Protein AF-X5F9B2-F1 (afdb_monomer_lite)

Structure (mmCIF, N/CA/C/O backbone):
data_AF-X5F9B2-F1
#
_entry.id   AF-X5F9B2-F1
#
loop_
_atom_site.group_PDB
_atom_site.id
_atom_site.type_symbol
_atom_site.label_atom_id
_atom_site.label_alt_id
_atom_site.label_comp_id
_atom_site.label_asym_id
_atom_site.label_entity_id
_atom_site.label_seq_id
_atom_site.pdbx_PDB_ins_code
_atom_site.Cartn_x
_atom_site.Cartn_y
_atom_site.Cartn_z
_atom_site.occupancy
_atom_site.B_iso_or_equiv
_atom_site.auth_seq_id
_atom_site.auth_comp_id
_atom_site.auth_asym_id
_atom_site.auth_atom_id
_atom_site.pdbx_PDB_model_num
ATOM 1 N N . MET A 1 1 ? 6.684 -28.571 -2.110 1.00 42.69 1 MET A N 1
ATOM 2 C CA . MET A 1 1 ? 5.717 -28.637 -3.232 1.00 42.69 1 MET A CA 1
ATOM 3 C C . MET A 1 1 ? 5.992 -27.451 -4.150 1.00 42.69 1 MET A C 1
ATOM 5 O O . MET A 1 1 ? 6.084 -26.348 -3.626 1.00 42.69 1 MET A O 1
ATOM 9 N N . PRO A 1 2 ? 6.262 -27.651 -5.450 1.00 43.66 2 PRO A N 1
ATOM 10 C CA . PRO A 1 2 ? 6.976 -26.667 -6.258 1.00 43.66 2 PRO A CA 1
ATOM 11 C C . PRO A 1 2 ? 6.046 -25.531 -6.697 1.00 43.66 2 PRO A C 1
ATOM 13 O O . PRO A 1 2 ? 5.032 -25.758 -7.355 1.00 43.66 2 PRO A O 1
ATOM 16 N N . ALA A 1 3 ? 6.405 -24.296 -6.348 1.00 49.09 3 ALA A N 1
ATOM 17 C CA . ALA A 1 3 ? 5.744 -23.083 -6.813 1.00 49.09 3 ALA A CA 1
ATOM 18 C C . ALA A 1 3 ? 6.152 -22.766 -8.264 1.00 49.09 3 ALA A C 1
ATOM 20 O O . ALA A 1 3 ? 6.776 -21.751 -8.541 1.00 49.09 3 ALA A O 1
ATOM 21 N N . ILE A 1 4 ? 5.796 -23.633 -9.214 1.00 54.59 4 ILE A N 1
ATOM 22 C CA . ILE A 1 4 ? 5.761 -23.263 -10.633 1.00 54.59 4 ILE A CA 1
ATOM 23 C C . ILE A 1 4 ? 4.313 -22.909 -10.933 1.00 54.59 4 ILE A C 1
ATOM 25 O O . ILE A 1 4 ? 3.512 -23.786 -11.250 1.00 54.59 4 ILE A O 1
ATOM 29 N N . ARG A 1 5 ? 3.939 -21.633 -10.792 1.00 48.50 5 ARG A N 1
ATOM 30 C CA . ARG A 1 5 ? 2.657 -21.175 -11.351 1.00 48.50 5 ARG A CA 1
ATOM 31 C C . ARG A 1 5 ? 2.689 -19.908 -12.177 1.00 48.50 5 ARG A C 1
ATOM 33 O O . ARG A 1 5 ? 1.711 -19.702 -12.882 1.00 48.50 5 ARG A O 1
ATOM 40 N N . ARG A 1 6 ? 3.766 -19.117 -12.188 1.00 51.66 6 ARG A N 1
ATOM 41 C CA . ARG A 1 6 ? 3.944 -18.032 -13.166 1.00 51.66 6 ARG A CA 1
ATOM 42 C C . ARG A 1 6 ? 5.430 -17.753 -13.371 1.00 51.66 6 ARG A C 1
ATOM 44 O O . ARG A 1 6 ? 6.046 -17.275 -12.422 1.00 51.66 6 ARG A O 1
ATOM 51 N N . PRO A 1 7 ? 6.026 -18.042 -14.543 1.00 45.84 7 PRO A N 1
ATOM 52 C CA . PRO A 1 7 ? 7.319 -17.448 -14.850 1.00 45.84 7 PRO A CA 1
ATOM 53 C C . PRO A 1 7 ? 7.160 -15.921 -14.741 1.00 45.84 7 PRO A C 1
ATOM 55 O O . PRO A 1 7 ? 6.124 -15.410 -15.186 1.00 45.84 7 PRO A O 1
ATOM 58 N N . PRO A 1 8 ? 8.105 -15.197 -14.114 1.00 52.88 8 PRO A N 1
ATOM 59 C CA . PRO A 1 8 ? 8.067 -13.743 -14.098 1.00 52.88 8 PRO A CA 1
ATOM 60 C C . PRO A 1 8 ? 8.002 -13.282 -15.552 1.00 52.88 8 PRO A C 1
ATOM 62 O O . PRO A 1 8 ? 8.942 -13.474 -16.318 1.00 52.88 8 PRO A O 1
ATOM 65 N N . ALA A 1 9 ? 6.864 -12.712 -15.950 1.00 56.94 9 ALA A N 1
ATOM 66 C CA . ALA A 1 9 ? 6.670 -12.206 -17.310 1.00 56.94 9 ALA A CA 1
ATOM 67 C C . ALA A 1 9 ? 7.323 -10.823 -17.476 1.00 56.94 9 ALA A C 1
ATOM 69 O O . ALA A 1 9 ? 7.064 -10.121 -18.451 1.00 56.94 9 ALA A O 1
ATOM 70 N N . GLY A 1 10 ? 8.137 -10.433 -16.489 1.00 63.75 10 GLY A N 1
ATOM 71 C CA . GLY A 1 10 ? 8.885 -9.196 -16.458 1.00 63.75 10 GLY A CA 1
ATOM 72 C C . GLY A 1 10 ? 7.994 -7.969 -16.366 1.00 63.75 10 GLY A C 1
ATOM 73 O O . GLY A 1 10 ? 8.364 -6.979 -16.966 1.00 63.75 10 GLY A O 1
ATOM 74 N N . GLY A 1 11 ? 6.836 -7.999 -15.685 1.00 75.06 11 GLY A N 1
ATOM 75 C CA . GLY A 1 11 ? 6.033 -6.782 -15.475 1.00 75.06 11 GLY A CA 1
ATOM 76 C C . GLY A 1 11 ? 4.515 -6.932 -15.571 1.00 75.06 11 GLY A C 1
ATOM 77 O O . GLY A 1 11 ? 3.833 -5.994 -15.985 1.00 75.06 11 GLY A O 1
ATOM 78 N N . ASN A 1 12 ? 3.947 -8.084 -15.207 1.00 85.00 12 ASN A N 1
ATOM 79 C CA . ASN A 1 12 ? 2.495 -8.206 -15.045 1.00 85.00 12 ASN A CA 1
ATOM 80 C C . ASN A 1 12 ? 2.040 -7.727 -13.645 1.00 85.00 12 ASN A C 1
ATOM 82 O O . ASN A 1 12 ? 2.848 -7.519 -12.742 1.00 85.00 12 ASN A O 1
ATOM 86 N N . ARG A 1 13 ? 0.722 -7.591 -13.426 1.00 87.50 13 ARG A N 1
ATOM 87 C CA . ARG A 1 13 ? 0.134 -7.118 -12.151 1.00 87.50 13 ARG A CA 1
ATOM 88 C C . ARG A 1 13 ? 0.625 -7.886 -10.911 1.00 87.50 13 ARG A C 1
ATOM 90 O O . ARG A 1 13 ? 0.731 -7.306 -9.835 1.00 87.50 13 ARG A O 1
ATOM 97 N N . TYR A 1 14 ? 0.874 -9.185 -11.043 1.00 89.31 14 TYR A N 1
ATOM 98 C CA . TYR A 1 14 ? 1.324 -10.034 -9.942 1.00 89.31 14 TYR A CA 1
ATOM 99 C C . TYR A 1 14 ? 2.810 -9.848 -9.650 1.00 89.31 14 TYR A C 1
ATOM 101 O O . TYR A 1 14 ? 3.182 -9.888 -8.482 1.00 89.31 14 TYR A O 1
ATOM 109 N N . ASP A 1 15 ? 3.625 -9.587 -10.675 1.00 90.94 15 ASP A N 1
ATOM 110 C CA . ASP A 1 15 ? 5.050 -9.293 -10.510 1.00 90.94 15 ASP A CA 1
ATOM 111 C C . ASP A 1 15 ? 5.222 -8.040 -9.637 1.00 90.94 15 ASP A C 1
ATOM 113 O O . ASP A 1 15 ? 5.819 -8.120 -8.569 1.00 90.94 15 ASP A O 1
ATOM 117 N N . TYR A 1 16 ? 4.559 -6.930 -9.992 1.00 93.00 16 TYR A N 1
ATOM 118 C CA . TYR A 1 16 ? 4.570 -5.695 -9.190 1.00 93.00 16 TYR A CA 1
ATOM 119 C C . TYR A 1 16 ? 4.088 -5.902 -7.752 1.00 93.00 16 TYR A C 1
ATOM 121 O O . TYR A 1 16 ? 4.642 -5.323 -6.819 1.00 93.00 16 TYR A O 1
ATOM 129 N N . LYS A 1 17 ? 3.054 -6.731 -7.558 1.00 93.81 17 LYS A N 1
ATOM 130 C CA . LYS A 1 17 ? 2.542 -7.037 -6.219 1.00 93.81 17 LYS A CA 1
ATOM 131 C C . LYS A 1 17 ? 3.584 -7.796 -5.398 1.00 93.81 17 LYS A C 1
ATOM 133 O O . LYS A 1 17 ? 3.812 -7.445 -4.246 1.00 93.81 17 LYS A O 1
ATOM 138 N N . ASN A 1 18 ? 4.203 -8.817 -5.983 1.00 94.12 18 ASN A N 1
ATOM 139 C CA . ASN A 1 18 ? 5.216 -9.623 -5.310 1.00 94.12 18 ASN A CA 1
ATOM 140 C C . ASN A 1 18 ? 6.470 -8.800 -5.005 1.00 94.12 18 ASN A C 1
ATOM 142 O O . ASN A 1 18 ? 7.006 -8.927 -3.911 1.00 94.12 18 ASN A O 1
ATOM 146 N N . TRP A 1 19 ? 6.887 -7.920 -5.920 1.00 94.69 19 TRP A N 1
ATOM 147 C CA . TRP A 1 19 ? 8.020 -7.024 -5.698 1.00 94.69 19 TRP A CA 1
ATOM 148 C C . TRP A 1 19 ? 7.768 -6.026 -4.569 1.00 94.69 19 TRP A C 1
ATOM 150 O O . TRP A 1 19 ? 8.649 -5.761 -3.761 1.00 94.69 19 TRP A O 1
ATOM 160 N N . ALA A 1 20 ? 6.552 -5.489 -4.473 1.00 95.31 20 ALA A N 1
ATOM 161 C CA . ALA A 1 20 ? 6.202 -4.623 -3.356 1.00 95.31 20 ALA A CA 1
ATOM 162 C C . ALA A 1 20 ? 6.181 -5.383 -2.020 1.00 95.31 20 ALA A C 1
ATOM 164 O O . ALA A 1 20 ? 6.668 -4.869 -1.020 1.00 95.31 20 ALA A O 1
ATOM 165 N N . LEU A 1 21 ? 5.653 -6.612 -2.006 1.00 95.25 21 LEU A N 1
ATOM 166 C CA . LEU A 1 21 ? 5.581 -7.454 -0.805 1.00 95.25 21 LEU A CA 1
ATOM 167 C C . LEU A 1 21 ? 6.934 -8.025 -0.359 1.00 95.25 21 LEU A C 1
ATOM 169 O O . LEU A 1 21 ? 7.045 -8.455 0.783 1.00 95.25 21 LEU A O 1
ATOM 173 N N . SER A 1 22 ? 7.952 -8.056 -1.224 1.00 94.94 22 SER A N 1
ATOM 174 C CA . SER A 1 22 ? 9.292 -8.521 -0.844 1.00 94.94 22 SER A CA 1
ATOM 175 C C . SER A 1 22 ? 10.107 -7.482 -0.075 1.00 94.94 22 SER A C 1
ATOM 177 O O . SER A 1 22 ? 11.198 -7.798 0.387 1.00 94.94 22 SER A O 1
ATOM 179 N N . VAL A 1 23 ? 9.619 -6.244 0.042 1.00 94.69 23 VAL A N 1
ATOM 180 C CA . VAL A 1 23 ? 10.291 -5.185 0.799 1.00 94.69 23 VAL A CA 1
ATOM 181 C C . VAL A 1 23 ? 9.762 -5.155 2.228 1.00 94.69 23 VAL A C 1
ATOM 183 O O . VAL A 1 23 ? 8.564 -4.985 2.458 1.00 94.69 23 VAL A O 1
ATOM 186 N N . ASP A 1 24 ? 10.672 -5.253 3.198 1.00 93.38 24 ASP A N 1
ATOM 187 C CA . ASP A 1 24 ? 10.323 -5.223 4.619 1.00 93.38 24 ASP A CA 1
ATOM 188 C C . ASP A 1 24 ? 9.525 -3.970 4.992 1.00 93.38 24 ASP A C 1
ATOM 190 O O . ASP A 1 24 ? 9.896 -2.846 4.636 1.00 93.38 24 ASP A O 1
ATOM 194 N N . GLY A 1 25 ? 8.453 -4.157 5.762 1.00 89.62 25 GLY A N 1
ATOM 195 C CA . GLY A 1 25 ? 7.535 -3.085 6.158 1.00 89.62 2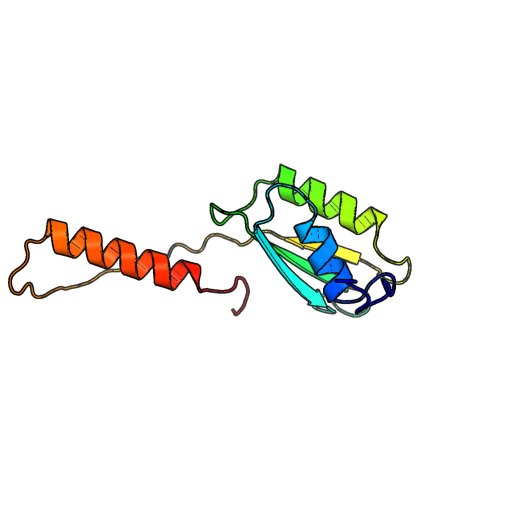5 GLY A CA 1
ATOM 196 C C . GLY A 1 25 ? 6.338 -2.892 5.222 1.00 89.62 25 GLY A C 1
ATOM 197 O O . GLY A 1 25 ? 5.561 -1.962 5.435 1.00 89.62 25 GLY A O 1
ATOM 198 N N . VAL A 1 26 ? 6.167 -3.750 4.210 1.00 93.62 26 VAL A N 1
ATOM 199 C CA . VAL A 1 26 ? 4.947 -3.822 3.393 1.00 93.62 26 VAL A CA 1
ATOM 200 C C . VAL A 1 26 ? 4.108 -5.029 3.811 1.00 93.62 26 VAL A C 1
ATOM 202 O O . VAL A 1 26 ? 4.533 -6.172 3.683 1.00 93.62 26 VAL A O 1
ATOM 205 N N . THR A 1 27 ? 2.882 -4.778 4.264 1.00 92.81 27 THR A N 1
ATOM 206 C CA . THR A 1 27 ? 1.921 -5.820 4.668 1.00 92.81 27 THR A CA 1
ATOM 207 C C . THR A 1 27 ? 0.912 -6.118 3.564 1.00 92.81 27 THR A C 1
ATOM 209 O O . THR A 1 27 ? 0.414 -7.236 3.439 1.00 92.81 27 THR A O 1
ATOM 212 N N . SER A 1 28 ? 0.576 -5.134 2.730 1.00 91.06 28 SER A N 1
ATOM 213 C CA . SER A 1 28 ? -0.267 -5.352 1.551 1.00 91.06 28 SER A CA 1
ATOM 214 C C . SER A 1 28 ? 0.122 -4.428 0.408 1.00 91.06 28 SER A C 1
ATOM 216 O O . SER A 1 28 ? 0.588 -3.311 0.621 1.00 91.06 28 SER A O 1
ATOM 218 N N . ALA A 1 29 ? -0.092 -4.908 -0.817 1.00 92.94 29 ALA A N 1
ATOM 219 C CA . ALA A 1 29 ? 0.166 -4.169 -2.043 1.00 92.94 29 ALA A CA 1
ATOM 220 C C . ALA A 1 29 ? -0.993 -4.335 -3.035 1.00 92.94 29 ALA A C 1
ATOM 222 O O . ALA A 1 29 ? -1.461 -5.452 -3.301 1.00 92.94 29 ALA A O 1
ATOM 223 N N . TYR A 1 30 ? -1.423 -3.214 -3.608 1.00 91.75 30 TYR A N 1
ATOM 224 C CA . TYR A 1 30 ? -2.528 -3.101 -4.551 1.00 91.75 30 TYR A CA 1
ATOM 225 C C . TYR A 1 30 ? -2.024 -2.464 -5.839 1.00 91.75 30 TYR A C 1
ATOM 227 O O . TYR A 1 30 ? -1.565 -1.325 -5.846 1.00 91.75 30 TYR A O 1
ATOM 235 N N . VAL A 1 31 ? -2.102 -3.217 -6.934 1.00 92.94 31 VAL A N 1
ATOM 236 C CA . VAL A 1 31 ? -1.565 -2.801 -8.232 1.00 92.94 31 VAL A CA 1
ATOM 237 C C . VAL A 1 31 ? -2.700 -2.355 -9.147 1.00 92.94 31 VAL A C 1
ATOM 239 O O . VAL A 1 31 ? -3.623 -3.137 -9.416 1.00 92.94 31 VAL A O 1
ATOM 242 N N . TYR A 1 32 ? -2.577 -1.124 -9.641 1.00 91.12 32 TYR A N 1
ATOM 243 C CA . TYR A 1 32 ? -3.506 -0.404 -10.506 1.00 91.12 32 TYR A CA 1
ATOM 244 C C . TYR A 1 32 ? -2.824 -0.092 -11.850 1.00 91.12 32 TYR A C 1
ATOM 246 O O . TYR A 1 32 ? -2.159 0.939 -11.994 1.00 91.12 32 TYR A O 1
ATOM 254 N N . PRO A 1 33 ? -2.935 -0.985 -12.846 1.00 90.00 33 PRO A N 1
ATOM 255 C CA . PRO A 1 33 ? -2.381 -0.726 -14.168 1.00 90.00 33 PRO A CA 1
ATOM 256 C C . PRO A 1 33 ? -3.158 0.393 -14.873 1.00 90.00 33 PRO A C 1
ATOM 258 O O . PRO A 1 33 ? -4.370 0.513 -14.712 1.00 90.00 33 PRO A O 1
ATOM 261 N N . LEU A 1 34 ? -2.458 1.177 -15.694 1.00 89.94 34 LEU A N 1
ATOM 262 C CA . LEU A 1 34 ? -3.016 2.197 -16.590 1.00 89.94 34 LEU A CA 1
ATOM 263 C C . LEU A 1 34 ? -3.754 3.356 -15.902 1.00 89.94 34 LEU A C 1
ATOM 265 O O . LEU A 1 34 ? -4.408 4.145 -16.584 1.00 89.94 34 LEU A O 1
ATOM 269 N N . ARG A 1 35 ? -3.613 3.514 -14.579 1.00 86.06 35 ARG A N 1
ATOM 270 C CA . ARG A 1 35 ? -4.286 4.571 -13.805 1.00 86.06 35 ARG A CA 1
ATOM 271 C C . ARG A 1 35 ? -3.926 5.983 -14.281 1.00 86.06 35 ARG A C 1
ATOM 273 O O . ARG A 1 35 ? -4.750 6.885 -14.188 1.00 86.06 35 ARG A O 1
ATOM 280 N N . ARG A 1 36 ? -2.720 6.161 -14.829 1.00 90.19 36 ARG A N 1
ATOM 281 C CA . ARG A 1 36 ? -2.216 7.421 -15.401 1.00 90.19 36 ARG A CA 1
ATOM 282 C C . ARG A 1 36 ? -1.992 7.328 -16.918 1.00 90.19 36 ARG A C 1
ATOM 284 O O . ARG A 1 36 ? -1.222 8.098 -17.484 1.00 90.19 36 ARG A O 1
ATOM 291 N N . GLY A 1 37 ? -2.649 6.375 -17.586 1.00 90.06 37 GLY A N 1
ATOM 292 C CA . GLY A 1 37 ? -2.547 6.146 -19.029 1.00 90.06 37 GLY A CA 1
ATOM 293 C C . GLY A 1 37 ? -1.587 5.022 -19.437 1.00 90.06 37 GLY A C 1
ATOM 294 O O . GLY A 1 37 ? -1.035 4.294 -18.607 1.00 90.06 37 GLY A O 1
ATOM 295 N N . LEU A 1 38 ? -1.412 4.850 -20.751 1.00 89.31 38 LEU A N 1
ATOM 296 C CA . LEU A 1 38 ? -0.654 3.740 -21.340 1.00 89.31 38 LEU A CA 1
ATOM 297 C C . LEU A 1 38 ? 0.801 3.691 -20.859 1.00 89.31 38 LEU A C 1
ATOM 299 O O . LEU A 1 38 ? 1.545 4.665 -20.981 1.00 89.31 38 LEU A O 1
ATOM 303 N N . GLY A 1 39 ? 1.211 2.519 -20.370 1.00 87.50 39 GLY A N 1
ATOM 304 C CA . GLY A 1 39 ? 2.558 2.276 -19.849 1.00 87.50 39 GLY A CA 1
ATOM 305 C C . GLY A 1 39 ? 2.767 2.721 -18.399 1.00 87.50 39 GLY A C 1
ATOM 306 O O . GLY A 1 39 ? 3.913 2.751 -17.956 1.00 87.50 39 GLY A O 1
ATOM 307 N N . THR A 1 40 ? 1.701 3.070 -17.668 1.00 91.94 40 THR A N 1
ATOM 308 C CA . THR A 1 40 ? 1.780 3.421 -16.241 1.00 91.94 40 THR A CA 1
ATOM 309 C C . THR A 1 40 ? 1.276 2.301 -15.339 1.00 91.94 40 THR A C 1
ATOM 311 O O . THR A 1 40 ? 0.341 1.575 -15.692 1.00 91.94 40 THR A O 1
ATOM 314 N N . VAL A 1 41 ? 1.890 2.165 -14.166 1.00 93.25 41 VAL A N 1
ATOM 315 C CA . VAL A 1 41 ? 1.453 1.252 -13.106 1.00 93.25 41 VAL A CA 1
ATOM 316 C C . VAL A 1 41 ? 1.537 1.979 -11.772 1.00 93.25 41 VAL A C 1
ATOM 318 O O . VAL A 1 41 ? 2.595 2.491 -11.419 1.00 93.25 41 VAL A O 1
ATOM 321 N N . ASP A 1 42 ? 0.442 1.996 -11.019 1.00 94.25 42 ASP A N 1
ATOM 322 C CA . ASP A 1 42 ? 0.427 2.559 -9.670 1.00 94.25 42 ASP A CA 1
ATOM 323 C C . ASP A 1 42 ? 0.326 1.428 -8.650 1.00 94.25 42 ASP A C 1
ATOM 325 O O . ASP A 1 42 ? -0.469 0.498 -8.811 1.00 94.25 42 ASP A O 1
ATOM 329 N N . ILE A 1 43 ? 1.142 1.496 -7.604 1.00 94.56 43 ILE A N 1
ATOM 330 C CA . ILE A 1 43 ? 1.245 0.474 -6.570 1.00 94.56 43 ILE A CA 1
ATOM 331 C C . ILE A 1 43 ? 0.981 1.140 -5.226 1.00 94.56 43 ILE A C 1
ATOM 333 O O . ILE A 1 43 ? 1.829 1.855 -4.701 1.00 94.56 43 ILE A O 1
ATOM 337 N N . ALA A 1 44 ? -0.203 0.914 -4.664 1.00 93.56 44 ALA A N 1
ATOM 338 C CA . ALA A 1 44 ? -0.508 1.362 -3.312 1.00 93.56 44 ALA A CA 1
ATOM 339 C C . ALA A 1 44 ? -0.043 0.307 -2.305 1.00 93.56 44 ALA A C 1
ATOM 341 O O . ALA A 1 44 ? -0.410 -0.863 -2.431 1.00 93.56 44 ALA A O 1
ATOM 342 N N . ILE A 1 45 ? 0.733 0.720 -1.307 1.00 93.94 45 ILE A N 1
ATOM 343 C CA . ILE A 1 45 ? 1.250 -0.155 -0.251 1.00 93.94 45 ILE A CA 1
ATOM 344 C C . ILE A 1 45 ? 0.716 0.247 1.125 1.00 93.94 45 ILE A C 1
ATOM 346 O O . ILE A 1 45 ? 0.510 1.429 1.402 1.00 93.94 45 ILE A O 1
ATOM 350 N N . THR A 1 46 ? 0.523 -0.738 1.998 1.00 91.19 46 THR A N 1
ATOM 351 C CA . THR A 1 46 ? 0.197 -0.538 3.418 1.00 91.19 46 THR A CA 1
ATOM 352 C C . THR A 1 46 ? 1.218 -1.235 4.312 1.00 91.19 46 THR A C 1
ATOM 354 O O . THR A 1 46 ? 1.879 -2.183 3.884 1.00 91.19 46 THR A O 1
ATOM 357 N N . SER A 1 47 ? 1.334 -0.771 5.557 1.00 88.62 47 SER A N 1
ATOM 358 C CA . SER A 1 47 ? 2.102 -1.433 6.623 1.00 88.62 47 SER A CA 1
ATOM 359 C C . SER A 1 47 ? 1.147 -2.019 7.670 1.00 88.62 47 SER A C 1
ATOM 361 O O . SER A 1 47 ? -0.057 -1.765 7.617 1.00 88.62 47 SER A O 1
ATOM 363 N N . ALA A 1 48 ? 1.666 -2.789 8.628 1.00 79.81 48 ALA A N 1
ATOM 364 C CA . ALA A 1 48 ? 0.883 -3.352 9.730 1.00 79.81 48 ALA A CA 1
ATOM 365 C C . ALA A 1 48 ? 0.177 -2.257 10.552 1.00 79.81 48 ALA A C 1
ATOM 367 O O . ALA A 1 48 ? -0.966 -2.435 10.959 1.00 79.81 48 ALA A O 1
ATOM 368 N N . ASP A 1 49 ? 0.814 -1.093 10.693 1.00 74.56 49 ASP A N 1
ATOM 369 C CA . ASP A 1 49 ? 0.265 0.085 11.381 1.00 74.56 49 ASP A CA 1
ATOM 370 C C . ASP A 1 49 ? -0.596 0.979 10.458 1.00 74.56 49 ASP A C 1
ATOM 372 O O . ASP A 1 49 ? -0.849 2.151 10.740 1.00 74.56 49 ASP A O 1
ATOM 376 N N . GLY A 1 50 ? -1.017 0.450 9.305 1.00 77.81 50 GLY A N 1
ATOM 377 C CA . GLY A 1 50 ? -1.814 1.138 8.291 1.00 77.81 50 GLY A CA 1
ATOM 378 C C . GLY A 1 50 ? -0.961 1.898 7.277 1.00 77.81 50 GLY A C 1
ATOM 379 O O . GLY A 1 50 ? -0.891 1.512 6.106 1.00 77.81 50 GLY A O 1
ATOM 380 N N . VAL A 1 51 ? -0.287 2.971 7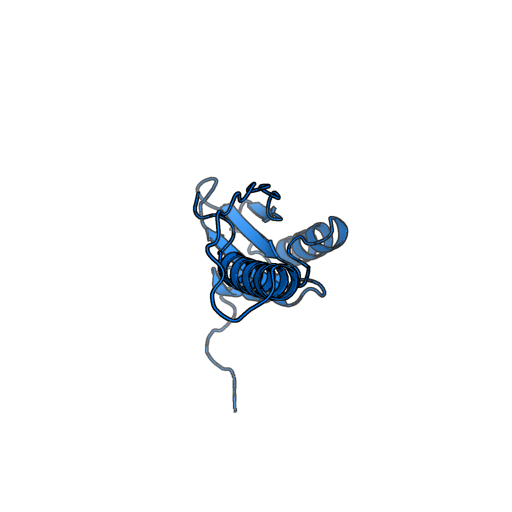.705 1.00 85.00 51 VAL A N 1
ATOM 381 C CA . VAL A 1 51 ? 0.452 3.867 6.796 1.00 85.00 51 VAL A CA 1
ATOM 382 C C . VAL A 1 51 ? 1.954 3.554 6.811 1.00 85.00 51 VAL A C 1
ATOM 384 O O . VAL A 1 51 ? 2.593 3.705 7.850 1.00 85.00 51 VAL A O 1
ATOM 387 N N . PRO A 1 52 ? 2.561 3.160 5.678 1.00 89.00 52 PRO A N 1
ATOM 388 C CA . PRO A 1 52 ? 3.998 2.938 5.603 1.00 89.00 52 PRO A CA 1
ATOM 389 C C . PRO A 1 52 ? 4.778 4.255 5.711 1.00 89.00 52 PRO A C 1
ATOM 391 O O . PRO A 1 52 ? 4.317 5.325 5.294 1.00 89.00 52 PRO A O 1
ATOM 394 N N . SER A 1 53 ? 5.993 4.164 6.256 1.00 91.06 53 SER A N 1
ATOM 395 C CA . SER A 1 53 ? 6.916 5.296 6.329 1.00 91.06 53 SER A CA 1
ATOM 396 C C . SER A 1 53 ? 7.363 5.740 4.932 1.00 91.06 53 SER A C 1
ATOM 398 O O . SER A 1 53 ? 7.378 4.957 3.980 1.00 91.06 53 SER A O 1
ATOM 400 N N . GLU A 1 54 ? 7.781 7.001 4.814 1.00 91.94 54 GLU A N 1
ATOM 401 C CA . GLU A 1 54 ? 8.359 7.533 3.570 1.00 91.94 54 GLU A CA 1
ATOM 402 C C . GLU A 1 54 ? 9.588 6.740 3.113 1.00 91.94 54 GLU A C 1
ATOM 404 O O . GLU A 1 54 ? 9.836 6.575 1.922 1.00 91.94 54 GLU A O 1
ATOM 409 N N . GLU A 1 55 ? 10.366 6.224 4.062 1.00 93.50 55 GLU A N 1
ATOM 410 C CA . GLU A 1 55 ? 11.525 5.392 3.763 1.00 93.50 55 GLU A CA 1
ATOM 411 C C . GLU A 1 55 ? 11.120 4.058 3.131 1.00 93.50 55 GLU A C 1
ATOM 413 O O . GLU A 1 55 ? 11.709 3.656 2.130 1.00 93.50 55 GLU A O 1
ATOM 418 N N . THR A 1 56 ? 10.084 3.398 3.656 1.00 93.62 56 THR A N 1
ATOM 419 C CA . THR A 1 56 ? 9.546 2.170 3.057 1.00 93.62 56 THR A CA 1
ATOM 420 C C . THR A 1 56 ? 9.025 2.433 1.649 1.00 93.62 56 THR A C 1
ATOM 422 O O . THR A 1 56 ? 9.363 1.685 0.736 1.00 93.62 56 THR A O 1
ATOM 425 N N . VAL A 1 57 ? 8.288 3.529 1.432 1.00 95.38 57 VAL A N 1
ATOM 426 C CA . VAL A 1 57 ? 7.825 3.924 0.089 1.00 95.38 57 VAL A CA 1
ATOM 427 C C . VAL A 1 57 ? 9.005 4.089 -0.873 1.00 95.38 57 VAL A C 1
ATOM 429 O O . VAL A 1 57 ? 8.973 3.537 -1.972 1.00 95.38 57 VAL A O 1
ATOM 432 N N . ARG A 1 58 ? 10.077 4.778 -0.456 1.00 96.19 58 ARG A N 1
ATOM 433 C CA . ARG A 1 58 ? 11.286 4.954 -1.279 1.00 96.19 58 ARG A CA 1
ATOM 434 C C . ARG A 1 58 ? 11.992 3.636 -1.593 1.00 96.19 58 ARG A C 1
ATOM 436 O O . ARG A 1 58 ? 12.391 3.440 -2.736 1.00 96.19 58 ARG A O 1
ATOM 443 N N . ARG A 1 59 ? 12.127 2.730 -0.617 1.00 96.56 59 ARG A N 1
ATOM 444 C CA . ARG A 1 59 ? 12.739 1.405 -0.833 1.00 96.56 59 ARG A CA 1
ATOM 445 C C . ARG A 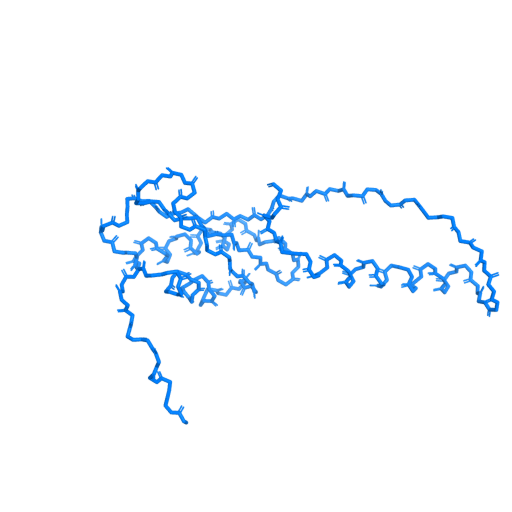1 59 ? 11.943 0.576 -1.840 1.00 96.56 59 ARG A C 1
ATOM 447 O O . ARG A 1 59 ? 12.528 -0.017 -2.739 1.00 96.56 59 ARG A O 1
ATOM 454 N N . VAL A 1 60 ? 10.614 0.585 -1.732 1.00 96.56 60 VAL A N 1
ATOM 455 C CA . VAL A 1 60 ? 9.735 -0.109 -2.687 1.00 96.56 60 VAL A CA 1
ATOM 456 C C . VAL A 1 60 ? 9.823 0.517 -4.076 1.00 96.56 60 VAL A C 1
ATOM 458 O O . VAL A 1 60 ? 9.909 -0.212 -5.059 1.00 96.56 60 VAL A O 1
ATOM 461 N N . GLN A 1 61 ? 9.836 1.849 -4.168 1.00 97.38 61 GLN A N 1
ATOM 462 C CA . GLN A 1 61 ? 9.975 2.552 -5.444 1.00 97.38 61 GLN A CA 1
ATOM 463 C C . GLN A 1 61 ? 11.285 2.173 -6.144 1.00 97.38 61 GLN A C 1
ATOM 465 O O . GLN A 1 61 ? 11.246 1.772 -7.303 1.00 97.38 61 GLN A O 1
ATOM 470 N N . ALA A 1 62 ? 12.412 2.215 -5.426 1.00 96.44 62 ALA A N 1
ATOM 471 C CA . ALA A 1 62 ? 13.716 1.834 -5.963 1.00 96.44 62 ALA A CA 1
ATOM 472 C C . ALA A 1 62 ? 13.724 0.384 -6.470 1.00 96.44 62 ALA A C 1
ATOM 474 O O . ALA A 1 62 ? 14.126 0.128 -7.601 1.00 96.44 62 ALA A O 1
ATOM 475 N N . TYR A 1 63 ? 13.191 -0.551 -5.679 1.00 95.38 63 TYR A N 1
ATOM 476 C CA . TYR A 1 63 ? 13.137 -1.958 -6.068 1.00 95.38 63 TYR A CA 1
ATOM 477 C C . TYR A 1 63 ? 12.261 -2.199 -7.309 1.00 95.38 63 TYR A C 1
ATOM 479 O O . TYR A 1 63 ? 12.622 -2.957 -8.207 1.00 95.38 63 TYR A O 1
ATOM 487 N N . ILE A 1 64 ? 11.113 -1.522 -7.407 1.00 94.56 64 ILE A N 1
ATOM 488 C CA . ILE A 1 64 ? 10.252 -1.609 -8.592 1.00 94.56 64 ILE A CA 1
ATOM 489 C C . ILE A 1 64 ? 10.927 -0.990 -9.819 1.00 94.56 64 ILE A C 1
ATOM 491 O O . ILE A 1 64 ? 10.770 -1.520 -10.918 1.00 94.56 64 ILE A O 1
ATOM 495 N N . ASP A 1 65 ? 11.669 0.105 -9.661 1.00 93.56 65 ASP A N 1
ATOM 496 C CA . ASP A 1 65 ? 12.395 0.736 -10.764 1.00 93.56 65 ASP A CA 1
ATOM 497 C C . ASP A 1 65 ? 13.539 -0.132 -11.303 1.00 93.56 65 ASP A C 1
ATOM 499 O O . ASP A 1 65 ? 13.779 -0.113 -12.510 1.00 93.56 65 ASP A O 1
ATOM 503 N N . GLU A 1 66 ? 14.182 -0.936 -10.453 1.00 91.81 66 GLU A N 1
ATOM 504 C CA . GLU A 1 66 ? 15.182 -1.932 -10.867 1.00 91.81 66 GLU A CA 1
ATOM 505 C C . GLU A 1 66 ? 14.558 -3.124 -11.609 1.00 91.81 66 GLU A C 1
ATOM 507 O O . GLU A 1 66 ? 15.144 -3.645 -12.558 1.00 91.81 66 GLU A O 1
ATOM 512 N N . MET A 1 67 ? 13.365 -3.560 -11.191 1.00 90.56 67 MET A N 1
ATOM 513 C CA . MET A 1 67 ? 12.739 -4.792 -11.688 1.00 90.56 67 MET A CA 1
ATOM 514 C C . MET A 1 67 ? 11.800 -4.589 -12.884 1.00 90.56 67 MET A C 1
ATOM 516 O O . MET A 1 67 ? 11.534 -5.537 -13.631 1.00 90.56 67 MET A O 1
ATOM 520 N N . ARG A 1 68 ? 11.238 -3.386 -13.058 1.00 88.50 68 ARG A N 1
ATOM 521 C CA . ARG A 1 68 ? 10.223 -3.124 -14.089 1.00 88.50 68 ARG A CA 1
ATOM 522 C C . ARG A 1 68 ? 10.783 -3.311 -15.504 1.00 88.50 68 ARG A C 1
ATOM 524 O O . ARG A 1 68 ? 11.937 -2.977 -15.769 1.00 88.50 68 ARG A O 1
ATOM 531 N N . PRO A 1 69 ? 9.954 -3.754 -16.465 1.00 87.06 69 PRO A N 1
ATOM 532 C CA . PRO A 1 69 ? 10.391 -3.826 -17.848 1.00 87.06 69 PRO A CA 1
ATOM 533 C C . PRO A 1 69 ? 10.597 -2.421 -18.402 1.00 87.06 69 PRO A C 1
ATOM 535 O O . PRO A 1 69 ? 9.860 -1.487 -18.077 1.00 87.06 69 PRO A O 1
ATOM 538 N N . VAL A 1 70 ? 11.516 -2.298 -19.356 1.00 81.12 70 VAL A N 1
ATOM 539 C CA . VAL A 1 70 ? 11.753 -1.050 -20.102 1.00 81.12 70 VAL A CA 1
ATOM 540 C C . VAL A 1 70 ? 10.503 -0.534 -20.831 1.00 81.12 70 VAL A C 1
ATOM 542 O O . VAL A 1 70 ? 10.401 0.651 -21.131 1.00 81.12 70 VAL A O 1
ATOM 545 N N . THR A 1 71 ? 9.530 -1.410 -21.102 1.00 82.44 71 THR A N 1
ATOM 546 C CA . THR A 1 71 ? 8.248 -1.063 -21.734 1.00 82.44 71 THR A CA 1
ATOM 547 C C . THR A 1 71 ? 7.276 -0.362 -20.781 1.00 82.44 71 THR A C 1
ATOM 549 O O . THR A 1 71 ? 6.365 0.332 -21.241 1.00 82.44 71 THR A O 1
ATOM 552 N N . ALA A 1 72 ? 7.460 -0.495 -19.463 1.00 85.62 72 ALA A N 1
ATOM 553 C CA . ALA A 1 72 ? 6.720 0.285 -18.482 1.00 85.62 72 ALA A CA 1
ATOM 554 C C . ALA A 1 72 ? 7.313 1.694 -18.439 1.00 85.62 72 ALA A C 1
ATOM 556 O O . ALA A 1 72 ? 8.412 1.898 -17.933 1.00 85.62 72 ALA A O 1
ATOM 557 N N . LYS A 1 73 ? 6.577 2.682 -18.956 1.00 87.00 73 LYS A N 1
ATOM 558 C CA . LYS A 1 73 ? 7.012 4.085 -18.982 1.00 87.00 73 LYS A CA 1
ATOM 559 C C . LYS A 1 73 ? 7.222 4.639 -17.578 1.00 87.0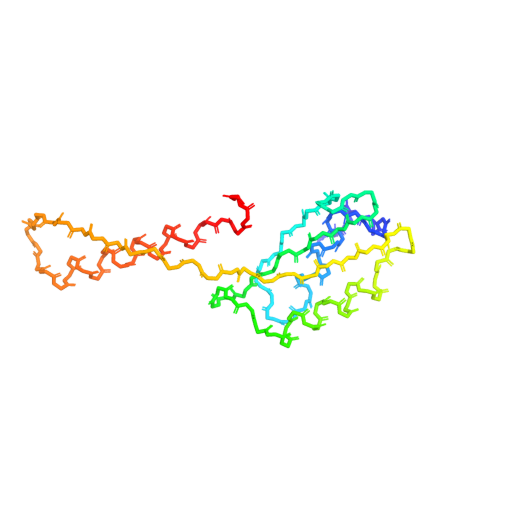0 73 LYS A C 1
ATOM 561 O O . LYS A 1 73 ? 8.160 5.397 -17.354 1.00 87.00 73 LYS A O 1
ATOM 566 N N . ASN A 1 74 ? 6.338 4.289 -16.643 1.00 91.19 74 ASN A N 1
ATOM 567 C CA . ASN A 1 74 ? 6.427 4.769 -15.272 1.00 91.19 74 ASN A CA 1
ATOM 568 C C . ASN A 1 74 ? 5.722 3.827 -14.286 1.00 91.19 74 ASN A C 1
ATOM 570 O O . ASN A 1 74 ? 4.590 3.409 -14.528 1.00 91.19 74 ASN A O 1
ATOM 574 N N . ALA A 1 75 ? 6.369 3.551 -13.156 1.00 93.00 75 ALA A N 1
ATOM 575 C CA . ALA A 1 75 ? 5.754 2.898 -12.010 1.00 93.00 75 ALA A CA 1
ATOM 576 C C . ALA A 1 75 ? 5.799 3.854 -10.814 1.00 93.00 75 ALA A C 1
ATOM 578 O O . ALA A 1 75 ? 6.839 4.460 -10.569 1.00 93.00 75 ALA A O 1
ATOM 579 N N . LEU A 1 76 ? 4.684 4.015 -10.101 1.00 95.00 76 LEU A N 1
ATOM 580 C CA . LEU A 1 76 ? 4.596 4.917 -8.953 1.00 95.00 76 LEU A CA 1
ATOM 581 C C . LEU A 1 76 ? 4.102 4.172 -7.720 1.00 95.00 76 LEU A C 1
ATOM 583 O O . LEU A 1 76 ? 3.008 3.607 -7.723 1.00 95.00 76 LEU A O 1
ATOM 587 N N . VAL A 1 77 ? 4.899 4.213 -6.660 1.00 95.25 77 VAL A N 1
ATOM 588 C CA . VAL A 1 77 ? 4.553 3.677 -5.350 1.00 95.25 77 VAL A CA 1
ATOM 589 C C . VAL A 1 77 ? 3.910 4.770 -4.515 1.00 95.25 77 VAL A C 1
ATOM 591 O O . VAL A 1 77 ? 4.436 5.871 -4.374 1.00 95.25 77 VAL A O 1
ATOM 594 N N . LEU A 1 78 ? 2.749 4.452 -3.958 1.00 92.06 78 LEU A N 1
ATOM 595 C CA . LEU A 1 78 ? 1.919 5.364 -3.190 1.00 92.06 78 LEU A CA 1
ATOM 596 C C . LEU A 1 78 ? 1.620 4.754 -1.825 1.00 92.06 78 LEU A C 1
ATOM 598 O O . LEU A 1 78 ? 1.461 3.540 -1.686 1.00 92.06 78 LEU A O 1
ATOM 602 N N . LYS A 1 79 ? 1.465 5.615 -0.826 1.00 87.62 79 LYS A N 1
ATOM 603 C CA . LYS A 1 79 ? 0.887 5.248 0.466 1.00 87.62 79 LYS A CA 1
ATOM 604 C C . LYS A 1 79 ? -0.529 5.814 0.590 1.00 87.62 79 LYS A C 1
ATOM 606 O O . LYS A 1 79 ? -0.817 6.841 -0.030 1.00 87.62 79 LYS A O 1
ATOM 611 N N . PRO A 1 80 ? -1.415 5.179 1.369 1.00 80.62 80 PRO A N 1
ATOM 612 C CA . PRO A 1 80 ? -2.743 5.718 1.621 1.00 80.62 80 PRO A CA 1
ATOM 613 C C . PRO A 1 80 ? -2.667 7.089 2.300 1.00 80.62 80 PRO A C 1
ATOM 615 O O . PRO A 1 80 ? -1.848 7.323 3.192 1.00 80.62 80 PRO A O 1
ATOM 618 N N . THR A 1 81 ? -3.560 7.989 1.894 1.00 77.00 81 THR A N 1
ATOM 619 C CA . THR A 1 81 ? -3.849 9.214 2.641 1.00 77.00 81 THR A CA 1
ATOM 620 C C . THR A 1 81 ? -4.773 8.865 3.804 1.00 77.00 81 THR A C 1
ATOM 622 O O . THR A 1 81 ? -5.777 8.182 3.611 1.00 77.00 81 THR A O 1
ATOM 625 N N . VAL A 1 82 ? -4.444 9.321 5.014 1.00 75.44 82 VAL A N 1
ATOM 626 C CA . VAL A 1 82 ? -5.293 9.094 6.191 1.00 75.44 82 VAL A CA 1
ATOM 627 C C . VAL A 1 82 ? -6.531 9.977 6.090 1.00 75.44 82 VAL A C 1
ATOM 629 O O . VAL A 1 82 ? -6.432 11.200 6.164 1.00 75.44 82 VAL A O 1
ATOM 632 N N . THR A 1 83 ? -7.701 9.359 5.957 1.00 72.94 83 THR A N 1
ATOM 633 C CA . THR A 1 83 ? -8.989 10.048 6.070 1.00 72.94 83 THR A CA 1
ATOM 634 C C . THR A 1 83 ? -9.532 9.854 7.480 1.00 72.94 83 THR A C 1
ATOM 636 O O . THR A 1 83 ? -9.882 8.742 7.870 1.00 72.94 83 THR A O 1
ATOM 639 N N . ALA A 1 84 ? -9.606 10.934 8.260 1.00 74.38 84 ALA A N 1
ATOM 640 C CA . ALA A 1 84 ? -10.239 10.901 9.573 1.00 74.38 84 ALA A CA 1
ATOM 641 C C . ALA A 1 84 ? -11.767 10.831 9.415 1.00 74.38 84 ALA A C 1
ATOM 643 O O . ALA A 1 84 ? -12.381 11.763 8.899 1.00 74.38 84 ALA A O 1
ATOM 644 N N . VAL A 1 85 ? -12.376 9.735 9.874 1.00 78.81 85 VAL A N 1
ATOM 645 C CA . VAL A 1 85 ? -13.835 9.561 9.898 1.00 78.81 85 VAL A CA 1
ATOM 646 C C . VAL A 1 85 ? -14.322 9.761 11.337 1.00 78.81 85 VAL A C 1
ATOM 648 O O . VAL A 1 85 ? -14.140 8.864 12.163 1.00 78.81 85 VAL A O 1
ATOM 651 N N . PRO A 1 86 ? -14.904 10.924 11.689 1.00 81.00 86 PRO A N 1
ATOM 652 C CA . PRO A 1 86 ? -15.487 11.109 13.010 1.00 81.00 86 PRO A CA 1
ATOM 653 C C . PRO A 1 86 ? -16.742 10.237 13.141 1.00 81.00 86 PRO A C 1
ATOM 655 O O . PRO A 1 86 ? -17.679 10.357 12.355 1.00 81.00 86 PRO A O 1
ATOM 658 N N . VAL A 1 87 ? -16.764 9.356 14.142 1.00 81.00 87 VAL A N 1
ATOM 659 C CA . VAL A 1 87 ? -17.893 8.455 14.410 1.00 81.00 87 VAL A CA 1
ATOM 660 C C . VAL A 1 87 ? -18.578 8.882 15.706 1.00 81.00 87 VAL A C 1
ATOM 662 O O . VAL A 1 87 ? -17.988 8.815 16.784 1.00 81.00 87 VAL A O 1
ATOM 665 N N . THR A 1 88 ? -19.834 9.316 15.605 1.00 86.94 88 THR A N 1
ATOM 666 C CA . THR A 1 88 ? -20.697 9.615 16.756 1.00 86.94 88 THR A CA 1
ATOM 667 C C . THR A 1 88 ? -21.747 8.520 16.884 1.00 86.94 88 THR A C 1
ATOM 669 O O . THR A 1 88 ? -22.536 8.311 15.967 1.00 86.94 88 THR A O 1
ATOM 672 N N . VAL A 1 89 ? -21.756 7.812 18.016 1.00 83.88 89 VAL A N 1
ATOM 673 C CA . VAL A 1 89 ? -22.682 6.698 18.271 1.00 83.88 89 VAL A CA 1
ATOM 674 C C . VAL A 1 89 ? -23.498 7.001 19.517 1.00 83.88 89 VAL A C 1
ATOM 676 O O . VAL A 1 89 ? -22.939 7.309 20.569 1.00 83.88 89 VAL A O 1
ATOM 679 N N . GLN A 1 90 ? -24.817 6.881 19.407 1.00 85.94 90 GLN A N 1
ATOM 680 C CA . GLN A 1 90 ? -25.707 6.805 20.560 1.00 85.94 90 GLN A CA 1
ATOM 681 C C . GLN A 1 90 ? -26.002 5.335 20.837 1.00 85.94 90 GLN A C 1
ATOM 683 O O . GLN A 1 90 ? -26.404 4.601 19.937 1.00 85.94 90 GLN A O 1
ATOM 688 N N . VAL A 1 91 ? -25.777 4.899 22.074 1.00 83.88 91 VAL A N 1
ATOM 689 C CA . VAL A 1 91 ? -25.967 3.503 22.473 1.00 83.88 91 VAL A CA 1
ATOM 690 C C . VAL A 1 91 ? -26.950 3.411 23.622 1.00 83.88 91 VAL A C 1
ATOM 692 O O . VAL A 1 91 ? -26.890 4.189 24.574 1.00 83.88 91 VAL A O 1
ATOM 695 N N . LYS A 1 92 ? -27.851 2.436 23.532 1.00 86.56 92 LYS A N 1
ATOM 696 C CA . LYS A 1 92 ? -28.666 1.994 24.657 1.00 86.56 92 LYS A CA 1
ATOM 697 C C . LYS A 1 92 ? -27.971 0.782 25.263 1.00 86.56 92 LYS A C 1
ATOM 699 O O . LYS A 1 92 ? -27.740 -0.199 24.564 1.00 86.56 92 LYS A O 1
ATOM 704 N N . LEU A 1 93 ? -27.594 0.888 26.530 1.00 88.06 93 LEU A N 1
ATOM 705 C CA . LEU A 1 93 ? -26.927 -0.192 27.247 1.00 88.06 93 LEU A CA 1
ATOM 706 C C . LEU A 1 93 ? -27.971 -1.175 27.778 1.00 88.06 93 LEU A C 1
ATOM 708 O O . LEU A 1 93 ? -29.015 -0.754 28.278 1.00 88.06 93 LEU A O 1
ATOM 712 N N . ASP A 1 94 ? -27.667 -2.465 27.677 1.00 85.88 94 ASP A N 1
ATOM 713 C CA . ASP A 1 94 ? -28.431 -3.542 28.299 1.00 85.88 94 ASP A CA 1
ATOM 714 C C . ASP A 1 94 ? -27.449 -4.554 28.899 1.00 85.88 94 ASP A C 1
ATOM 716 O O . ASP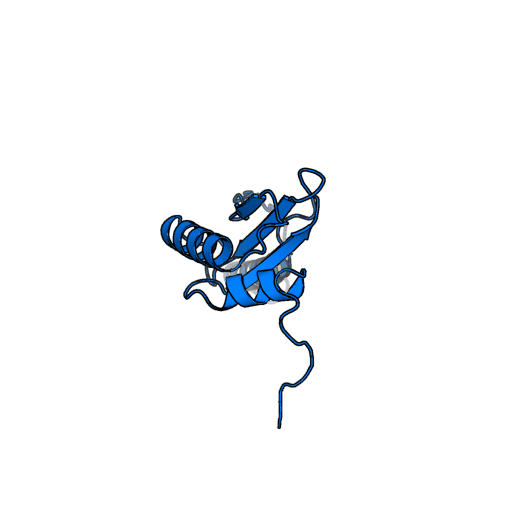 A 1 94 ? -26.625 -5.128 28.187 1.00 85.88 94 ASP A O 1
ATOM 720 N N . GLY A 1 95 ? -27.463 -4.694 30.224 1.00 85.94 95 GLY A N 1
ATOM 721 C CA . GLY A 1 95 ? -26.619 -5.648 30.953 1.00 85.94 95 GLY A CA 1
ATOM 722 C C . GLY A 1 95 ? -25.102 -5.387 30.972 1.00 85.94 95 GLY A C 1
ATOM 723 O O . GLY A 1 95 ? -24.391 -6.173 31.591 1.00 85.94 95 GLY A O 1
ATOM 724 N N . ILE A 1 96 ? -24.591 -4.318 30.345 1.00 89.19 96 ILE A N 1
ATOM 725 C CA . ILE A 1 96 ? -23.161 -3.945 30.354 1.00 89.19 96 ILE A CA 1
ATOM 726 C C . ILE A 1 96 ? -22.947 -2.480 30.742 1.00 89.19 96 ILE A C 1
ATOM 728 O O . ILE A 1 96 ? -23.809 -1.631 30.506 1.00 89.19 96 ILE A O 1
ATOM 732 N N . ASP A 1 97 ? -21.776 -2.173 31.301 1.00 90.62 97 ASP A N 1
ATOM 733 C CA . ASP A 1 97 ? -21.377 -0.797 31.590 1.00 90.62 97 ASP A CA 1
ATOM 734 C C . ASP A 1 97 ? -20.882 -0.045 30.337 1.00 90.62 97 ASP A C 1
ATOM 736 O O . ASP A 1 97 ? -20.583 -0.620 29.282 1.00 90.62 97 ASP A O 1
ATOM 740 N N . LEU A 1 98 ? -20.812 1.285 30.450 1.00 87.19 98 LEU A N 1
ATOM 741 C CA . LEU A 1 98 ? -20.428 2.169 29.351 1.00 87.19 98 LEU A CA 1
ATOM 742 C C . LEU A 1 98 ? -18.982 1.946 28.879 1.00 87.19 98 LEU A C 1
ATOM 744 O O . LEU A 1 98 ? -18.698 2.116 27.692 1.00 87.19 98 LEU A O 1
ATOM 748 N N . ASP A 1 99 ? -18.062 1.596 29.773 1.00 89.19 99 ASP A N 1
ATOM 749 C CA . ASP A 1 99 ? -16.660 1.386 29.425 1.00 89.19 99 ASP A CA 1
ATOM 750 C C . ASP A 1 99 ? -16.470 0.060 28.691 1.00 89.19 99 ASP A C 1
ATOM 752 O O . ASP A 1 99 ? -15.717 0.002 27.715 1.00 89.19 99 ASP A O 1
ATOM 756 N N . GLU A 1 100 ? -17.198 -0.987 29.079 1.00 89.19 100 GLU A N 1
ATOM 757 C CA . GLU A 1 100 ? -17.265 -2.231 28.321 1.00 89.19 100 GLU A CA 1
ATOM 758 C C . GLU A 1 100 ? -17.872 -2.022 26.931 1.00 89.19 100 GLU A C 1
ATOM 760 O O . GLU A 1 100 ? -17.279 -2.452 25.935 1.00 89.19 100 GLU A O 1
ATOM 765 N N . ALA A 1 101 ? -18.983 -1.287 26.831 1.00 88.19 101 ALA A N 1
ATOM 766 C CA . ALA A 1 101 ? -19.578 -0.938 25.544 1.00 88.19 101 ALA A CA 1
ATOM 767 C C . ALA A 1 101 ? -18.593 -0.163 24.653 1.00 88.19 101 ALA A C 1
ATOM 769 O O . ALA A 1 101 ? -18.396 -0.519 23.490 1.00 88.19 101 ALA A O 1
ATOM 770 N N . LYS A 1 102 ? -17.899 0.848 25.198 1.00 88.31 102 LYS A N 1
ATOM 771 C CA . LYS A 1 102 ? -16.872 1.615 24.470 1.00 88.31 102 LYS A CA 1
ATOM 772 C C . LYS A 1 102 ? -15.741 0.729 23.959 1.00 88.31 102 LYS A C 1
ATOM 774 O O . LYS A 1 102 ? -15.321 0.909 22.817 1.00 88.31 102 LYS A O 1
ATOM 779 N N . ARG A 1 103 ? -15.233 -0.201 24.777 1.00 90.75 103 ARG A N 1
ATOM 780 C CA . ARG A 1 103 ? -14.173 -1.133 24.356 1.00 90.75 103 ARG A CA 1
ATOM 781 C C . ARG A 1 103 ? -14.647 -1.999 23.192 1.00 90.75 103 ARG A C 1
ATOM 783 O O . ARG A 1 103 ? -13.977 -2.028 22.165 1.00 90.75 103 ARG A O 1
ATOM 790 N N . ARG A 1 104 ? -15.823 -2.625 23.314 1.00 89.56 104 ARG A N 1
ATOM 791 C CA . ARG A 1 104 ? -16.388 -3.493 22.266 1.00 89.56 104 ARG A CA 1
ATOM 792 C C . ARG A 1 104 ? -16.630 -2.738 20.956 1.00 89.56 104 ARG A C 1
ATOM 794 O O . ARG A 1 104 ? -16.243 -3.223 19.899 1.00 89.56 104 ARG A O 1
ATOM 801 N N . ILE A 1 105 ? -17.195 -1.531 21.025 1.00 89.31 105 ILE A N 1
ATOM 802 C CA . ILE A 1 105 ? -17.444 -0.686 19.846 1.00 89.31 105 ILE A CA 1
ATOM 803 C C . ILE A 1 105 ? -16.130 -0.284 19.175 1.00 89.31 105 ILE A C 1
ATOM 805 O O . ILE A 1 105 ? -16.027 -0.351 17.955 1.00 89.31 105 ILE A O 1
ATOM 809 N N . ARG A 1 106 ? -15.106 0.099 19.950 1.00 88.44 106 ARG A N 1
ATOM 810 C CA . ARG A 1 106 ? -13.783 0.430 19.397 1.00 88.44 106 ARG A CA 1
ATOM 811 C C . ARG A 1 106 ? -13.150 -0.761 18.685 1.00 88.44 106 ARG A C 1
ATOM 813 O O . ARG A 1 106 ? -12.609 -0.571 17.602 1.00 88.44 106 ARG A O 1
ATOM 820 N N . THR A 1 107 ? -13.238 -1.959 19.260 1.00 88.62 107 THR A N 1
ATOM 821 C CA . THR A 1 107 ? -12.736 -3.182 18.622 1.00 88.62 107 THR A CA 1
ATOM 822 C C . THR A 1 107 ? -13.473 -3.469 17.317 1.00 88.62 107 THR A C 1
ATOM 824 O O . THR A 1 107 ? -12.825 -3.609 16.288 1.00 88.62 107 THR A O 1
ATOM 827 N N . ALA A 1 108 ? -14.809 -3.453 17.325 1.00 87.75 108 ALA A N 1
ATOM 828 C CA . ALA A 1 108 ? -15.611 -3.719 16.130 1.00 87.75 108 ALA A CA 1
ATOM 829 C C . ALA A 1 108 ? -15.372 -2.685 15.014 1.00 87.75 108 ALA A C 1
ATOM 831 O O . ALA A 1 108 ? -15.266 -3.043 13.844 1.00 87.75 108 ALA A O 1
ATOM 832 N N . LEU A 1 109 ? -15.249 -1.399 15.369 1.00 86.62 109 LEU A N 1
ATOM 833 C CA . LEU A 1 109 ? -14.897 -0.353 14.407 1.00 86.62 109 LEU A CA 1
ATOM 834 C C . LEU A 1 109 ? -13.502 -0.587 13.828 1.00 86.62 109 LEU A C 1
ATOM 836 O O . LEU A 1 109 ? -13.337 -0.485 12.617 1.00 86.62 109 LEU A O 1
ATOM 840 N N . LYS A 1 110 ? -12.514 -0.923 14.667 1.00 83.81 110 LYS A N 1
ATOM 841 C CA . LYS A 1 110 ? -11.155 -1.226 14.207 1.00 83.81 110 LYS A CA 1
ATOM 842 C C . LYS A 1 110 ? -11.162 -2.384 13.207 1.00 83.81 110 LYS A C 1
ATOM 844 O O . LYS A 1 110 ? -10.660 -2.220 12.105 1.00 83.81 110 LYS A O 1
ATOM 849 N N . GLU A 1 111 ? -11.800 -3.498 13.556 1.00 84.81 111 GLU A N 1
ATOM 850 C CA . GLU A 1 111 ? -11.916 -4.665 12.675 1.00 84.81 111 GLU A CA 1
ATOM 851 C C . GLU A 1 111 ? -12.596 -4.315 11.349 1.00 84.81 111 GLU A C 1
ATOM 853 O O . GLU A 1 111 ? -12.121 -4.723 10.294 1.00 84.81 111 GLU A O 1
ATOM 858 N N . TYR A 1 112 ? -13.667 -3.515 11.379 1.00 83.81 112 TYR A N 1
ATOM 859 C CA . TYR A 1 112 ? -14.335 -3.061 10.162 1.00 83.81 112 TYR A CA 1
ATOM 860 C C . TYR A 1 112 ? -13.401 -2.230 9.272 1.00 83.81 112 TYR A C 1
ATOM 862 O O . TYR A 1 112 ? -13.262 -2.525 8.084 1.00 83.81 112 TYR A O 1
ATOM 870 N N . PHE A 1 113 ? -12.733 -1.218 9.833 1.00 79.00 113 PHE A N 1
ATOM 871 C CA . PHE A 1 113 ? -11.818 -0.361 9.075 1.00 79.00 113 PHE A CA 1
ATOM 872 C C . PHE A 1 113 ? -10.597 -1.124 8.544 1.00 79.00 113 PHE A C 1
ATOM 874 O O . PHE A 1 113 ? -10.157 -0.833 7.434 1.00 79.00 113 PHE A O 1
ATOM 881 N N . ASP A 1 114 ? -10.111 -2.138 9.264 1.00 74.25 114 ASP A N 1
ATOM 882 C CA . ASP A 1 114 ? -9.006 -2.999 8.826 1.00 74.25 114 ASP A CA 1
ATOM 883 C C . ASP A 1 114 ? -9.370 -3.827 7.571 1.00 74.25 114 ASP A C 1
ATOM 885 O O . ASP A 1 114 ? -8.485 -4.221 6.811 1.00 74.25 114 ASP A O 1
ATOM 889 N N . THR A 1 115 ? -10.664 -4.060 7.300 1.00 76.62 115 THR A N 1
ATOM 890 C CA . THR A 1 115 ? -11.112 -4.728 6.059 1.00 76.62 115 THR A CA 1
ATOM 891 C C . THR A 1 115 ? -11.170 -3.811 4.836 1.00 76.62 115 THR A C 1
ATOM 893 O O . THR A 1 115 ? -11.280 -4.302 3.708 1.00 76.62 115 THR A O 1
ATOM 896 N N . LEU A 1 116 ? -11.113 -2.488 5.019 1.00 73.44 116 LEU A N 1
ATOM 897 C CA . LEU A 1 116 ? -11.241 -1.552 3.908 1.00 73.44 116 LEU A CA 1
ATOM 898 C C . LEU A 1 116 ? -9.971 -1.547 3.057 1.00 73.44 116 LEU A C 1
ATOM 900 O O . LEU A 1 116 ? -8.869 -1.250 3.517 1.00 73.44 116 LEU A O 1
ATOM 904 N N . ILE A 1 117 ? -10.143 -1.831 1.767 1.00 67.12 117 ILE A N 1
ATOM 905 C CA . ILE A 1 117 ? -9.062 -1.756 0.790 1.00 67.12 117 ILE A CA 1
ATOM 906 C C . ILE A 1 117 ? -8.789 -0.278 0.465 1.00 67.12 117 ILE A C 1
ATOM 908 O O . ILE A 1 117 ? -9.711 0.440 0.066 1.00 67.12 117 ILE A O 1
ATOM 912 N N . PRO A 1 118 ? -7.534 0.196 0.565 1.00 61.94 118 PRO A N 1
ATOM 913 C CA . PRO A 1 118 ? -7.201 1.540 0.132 1.00 61.94 118 PRO A CA 1
ATOM 914 C C . PRO A 1 118 ? -7.423 1.708 -1.381 1.00 61.94 118 PRO A C 1
ATOM 916 O O . PRO A 1 118 ? -6.874 0.952 -2.186 1.00 61.94 118 PRO A O 1
ATOM 919 N N . ALA A 1 119 ? -8.158 2.771 -1.737 1.00 55.38 119 ALA A N 1
ATOM 920 C CA . ALA A 1 119 ? -8.420 3.291 -3.089 1.00 55.38 119 ALA A CA 1
ATOM 921 C C . ALA A 1 119 ? -9.650 2.779 -3.878 1.00 55.38 119 ALA A C 1
ATOM 923 O O . ALA A 1 119 ? -9.630 2.812 -5.108 1.00 55.38 119 ALA A O 1
ATOM 924 N N . THR A 1 120 ? -10.759 2.441 -3.215 1.00 41.72 120 THR A N 1
ATOM 925 C CA . THR A 1 120 ? -12.104 2.604 -3.816 1.00 41.72 120 THR A CA 1
ATOM 926 C C . THR A 1 120 ? -12.790 3.855 -3.269 1.00 41.72 120 THR A C 1
ATOM 928 O O . THR A 1 120 ? -13.646 3.771 -2.393 1.00 41.72 120 THR A O 1
ATOM 931 N N . ALA A 1 121 ? -12.352 5.009 -3.773 1.00 35.53 121 ALA A N 1
ATOM 932 C CA . ALA A 1 121 ? -13.072 6.279 -3.862 1.00 35.53 121 ALA A CA 1
ATOM 933 C C . ALA A 1 121 ? -12.388 7.119 -4.950 1.00 35.53 121 ALA A C 1
ATOM 935 O O . ALA A 1 121 ? -11.131 7.114 -4.978 1.00 35.53 121 ALA A O 1
#

Organism: Neisseria meningitidis (NCBI:txid487)

pLDDT: mean 83.82, std 13.76, range [35.53, 97.38]

Radius of gyration: 19.31 Å; chains: 1; 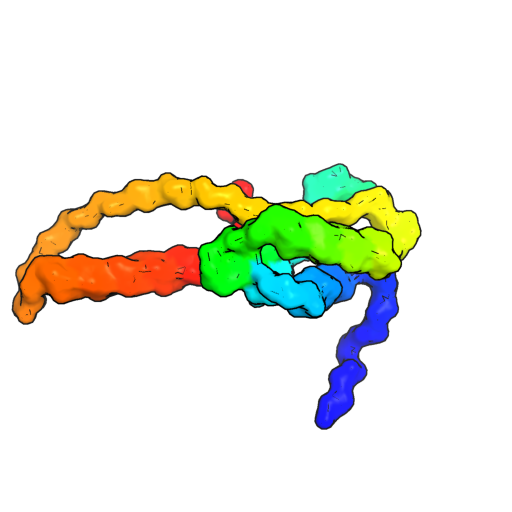bounding box: 44×40×53 Å

Secondary structure (DSSP, 8-state):
----S----SS-HHHHHHHHHTSTT-SEEEEEETTTSTTEEEEEEEBTTBSPPHHHHHHHHHHHHHHS-TT-SEEEEE---------------SSS-HHHHHHHHHHHHHHHHHTPPTT--

Foldseek 3Di:
DDPPDDDCPQADQVNLFVLLVVQPQFPGKDWDPQPVHQLEIEIETAGPVGWGDPVSQVVSLVSCVVRHDPSRPDYHYDYADDDDDDDDDDDDDDPDDPVVVVVVVVVVVVVVVVPDDGDPD

Sequence (121 aa):
MPAIRRPPAGGNRYDYKNWALSVDGVTSAYVYPLRRGLGTVDIAITSADGVPSEETVRRVQAYIDEMRPVTAKNALVLKPTVTAVPVTVQVKLDGIDLDEAKRRIRTALKEYFDTLIPATA

InterPro domains:
  IPR052399 Phage Baseplate Assembly Protein [PTHR37829] (3-115)
  IPR058531 Baseplate J-like, central domain [PF26078] (8-73)